Protein AF-A0A9D8AY72-F1 (afdb_monomer_lite)

Structure (mmCIF, N/CA/C/O backbone):
data_AF-A0A9D8AY72-F1
#
_entry.id   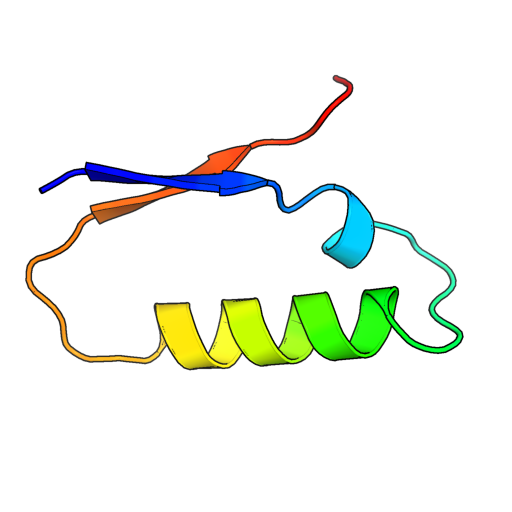AF-A0A9D8AY72-F1
#
loop_
_atom_site.group_PDB
_atom_site.id
_atom_site.type_symbol
_atom_site.label_atom_id
_atom_site.label_alt_id
_atom_site.label_comp_id
_atom_site.label_asym_id
_atom_site.label_entity_id
_atom_site.label_seq_id
_atom_site.pdbx_PDB_ins_code
_atom_site.Cartn_x
_atom_site.Cartn_y
_atom_site.Cartn_z
_atom_site.occupancy
_atom_site.B_iso_or_equiv
_atom_site.auth_seq_id
_atom_site.auth_comp_id
_atom_site.auth_asym_id
_atom_site.auth_atom_id
_atom_site.pdbx_PDB_model_num
ATOM 1 N N . MET A 1 1 ? -13.535 6.363 8.313 1.00 92.88 1 MET A N 1
ATOM 2 C CA . MET A 1 1 ? -13.200 7.289 7.202 1.00 92.88 1 MET A CA 1
ATOM 3 C C . MET A 1 1 ? -12.593 6.484 6.066 1.00 92.88 1 MET A C 1
ATOM 5 O O . MET A 1 1 ? -11.850 5.552 6.356 1.00 92.88 1 MET A O 1
ATOM 9 N N . LEU A 1 2 ? -12.937 6.802 4.818 1.00 96.81 2 LEU A N 1
ATOM 10 C CA . LEU A 1 2 ? -12.345 6.175 3.634 1.00 96.81 2 LEU A CA 1
ATOM 11 C C . LEU A 1 2 ? -11.072 6.932 3.233 1.00 96.81 2 LEU A C 1
ATOM 13 O O . LEU A 1 2 ? -11.125 8.148 3.072 1.00 96.81 2 LEU A O 1
ATOM 17 N N . ILE A 1 3 ? -9.960 6.219 3.055 1.00 96.06 3 ILE A N 1
ATOM 18 C CA . ILE A 1 3 ? -8.690 6.768 2.561 1.00 96.06 3 ILE A CA 1
ATOM 19 C C . ILE A 1 3 ? -8.380 6.112 1.217 1.00 96.06 3 ILE A C 1
ATOM 21 O O . ILE A 1 3 ? -8.213 4.894 1.138 1.00 96.06 3 ILE A O 1
ATOM 25 N N . GLY A 1 4 ? -8.328 6.918 0.158 1.00 96.81 4 GLY A N 1
ATOM 26 C CA . GLY A 1 4 ? -7.900 6.468 -1.163 1.00 96.81 4 GLY A CA 1
ATOM 27 C C . GLY A 1 4 ? -6.381 6.518 -1.289 1.00 96.81 4 GLY A C 1
ATOM 28 O O . GLY A 1 4 ? -5.783 7.556 -1.015 1.00 96.81 4 GLY A O 1
ATOM 29 N N . VAL A 1 5 ? -5.767 5.426 -1.741 1.00 96.75 5 VAL A N 1
ATOM 30 C CA . VAL A 1 5 ? -4.324 5.339 -2.003 1.00 96.75 5 VAL A CA 1
ATOM 31 C C . VAL A 1 5 ? -4.093 4.916 -3.449 1.00 96.75 5 VAL A C 1
ATOM 33 O O . VAL A 1 5 ? -4.566 3.858 -3.864 1.00 96.75 5 VAL A O 1
ATOM 36 N N . ASP A 1 6 ? -3.335 5.719 -4.195 1.00 96.31 6 ASP A N 1
ATOM 37 C CA . ASP A 1 6 ? -2.835 5.320 -5.510 1.00 96.31 6 ASP A CA 1
ATOM 38 C C . ASP A 1 6 ? -1.756 4.241 -5.333 1.00 96.31 6 ASP A C 1
ATOM 40 O O . ASP A 1 6 ? -0.655 4.502 -4.841 1.00 96.31 6 ASP A O 1
ATOM 44 N N . ALA A 1 7 ? -2.085 3.011 -5.719 1.00 96.81 7 ALA A N 1
ATOM 45 C CA . ALA A 1 7 ? -1.217 1.847 -5.626 1.00 96.81 7 ALA A CA 1
ATOM 46 C C . ALA A 1 7 ? -0.525 1.504 -6.958 1.00 96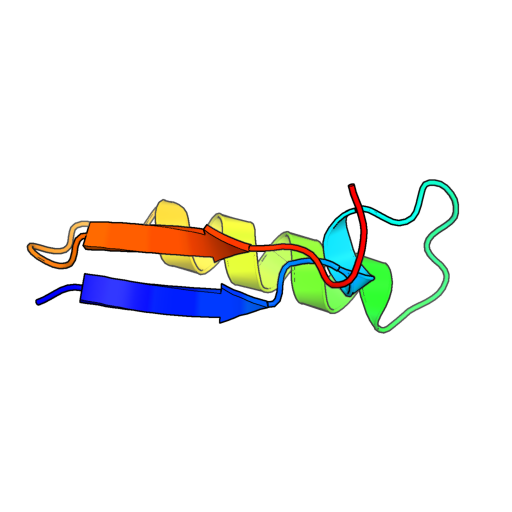.81 7 ALA A C 1
ATOM 48 O O . ALA A 1 7 ? 0.160 0.480 -7.038 1.00 96.81 7 ALA A O 1
ATOM 49 N N . SER A 1 8 ? -0.637 2.357 -7.985 1.00 95.69 8 SER A N 1
ATOM 50 C CA . SER A 1 8 ? -0.090 2.113 -9.333 1.00 95.69 8 SER A CA 1
ATOM 51 C C . SER A 1 8 ? 1.400 1.786 -9.309 1.00 95.69 8 SER A C 1
ATOM 53 O O . SER A 1 8 ? 1.843 0.824 -9.931 1.00 95.69 8 SER A O 1
ATOM 55 N N . ARG A 1 9 ? 2.187 2.517 -8.509 1.00 94.19 9 ARG A N 1
ATOM 56 C CA . ARG A 1 9 ? 3.631 2.261 -8.370 1.00 94.19 9 ARG A CA 1
ATOM 57 C C . ARG A 1 9 ? 3.947 0.924 -7.696 1.00 94.19 9 ARG A C 1
ATOM 59 O O . ARG A 1 9 ? 4.952 0.308 -8.023 1.00 94.19 9 ARG A O 1
ATOM 66 N N . ALA A 1 10 ? 3.106 0.453 -6.777 1.00 95.62 10 ALA A N 1
ATOM 67 C CA . ALA A 1 10 ? 3.318 -0.827 -6.097 1.00 95.62 10 ALA A CA 1
ATOM 68 C C . ALA A 1 10 ? 2.940 -2.041 -6.972 1.00 95.62 10 ALA A C 1
ATOM 70 O O . ALA A 1 10 ? 3.445 -3.150 -6.745 1.00 95.62 10 ALA A O 1
ATOM 71 N N . ALA A 1 11 ? 2.081 -1.829 -7.976 1.00 93.50 11 ALA A N 1
ATOM 72 C CA . ALA A 1 11 ? 1.598 -2.852 -8.904 1.00 93.50 11 ALA A CA 1
ATOM 73 C C . ALA A 1 11 ? 2.567 -3.180 -10.055 1.00 93.50 11 ALA A C 1
ATOM 75 O O . ALA A 1 11 ? 2.350 -4.158 -10.766 1.00 93.50 11 ALA A O 1
ATOM 76 N N . VAL A 1 12 ? 3.653 -2.421 -10.229 1.00 93.12 12 VAL A N 1
ATOM 77 C CA . VAL A 1 12 ? 4.654 -2.699 -11.271 1.00 93.12 12 VAL A CA 1
ATO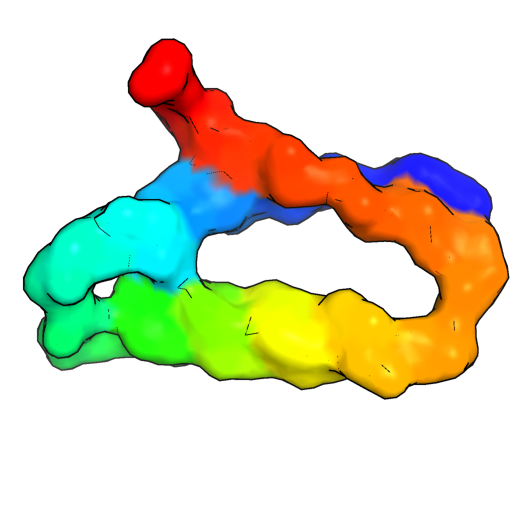M 78 C C . VAL A 1 12 ? 5.393 -4.011 -10.972 1.00 93.12 12 VAL A C 1
ATOM 80 O O . VAL A 1 12 ? 5.815 -4.263 -9.839 1.00 93.12 12 VAL A O 1
ATOM 83 N N . ALA A 1 13 ? 5.555 -4.859 -11.994 1.00 90.00 13 ALA A N 1
ATOM 84 C CA . ALA A 1 13 ? 6.181 -6.176 -11.861 1.00 90.00 13 ALA A CA 1
ATOM 85 C C . ALA A 1 13 ? 7.680 -6.095 -11.518 1.00 90.00 13 ALA A C 1
ATOM 87 O O . ALA A 1 13 ? 8.147 -6.785 -10.611 1.00 90.00 13 ALA A O 1
ATOM 88 N N . GLN A 1 14 ? 8.425 -5.232 -12.215 1.00 91.38 14 GLN A N 1
ATOM 89 C CA . GLN A 1 14 ? 9.838 -4.971 -11.941 1.00 91.38 14 GLN A CA 1
ATOM 90 C C . GLN A 1 14 ? 9.969 -3.744 -11.042 1.00 91.38 14 GLN A C 1
ATOM 92 O O . GLN A 1 14 ? 9.469 -2.672 -11.368 1.00 91.38 14 GLN A O 1
ATOM 97 N N . ARG A 1 15 ? 10.634 -3.906 -9.897 1.00 91.19 15 ARG A N 1
ATOM 98 C CA . ARG A 1 15 ? 10.756 -2.864 -8.873 1.00 91.19 15 ARG A CA 1
ATOM 99 C C . ARG A 1 15 ? 12.224 -2.537 -8.675 1.00 91.19 15 ARG A C 1
ATOM 101 O O . ARG A 1 15 ? 12.994 -3.435 -8.344 1.00 91.19 15 ARG A O 1
ATOM 108 N N . THR A 1 16 ? 12.602 -1.276 -8.856 1.00 88.00 16 THR A N 1
ATOM 109 C CA . THR A 1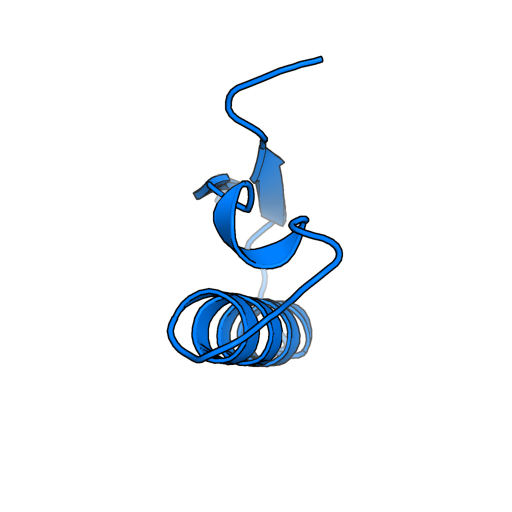 16 ? 14.010 -0.852 -8.758 1.00 88.00 16 THR A CA 1
ATOM 110 C C . THR A 1 16 ? 14.232 0.270 -7.746 1.00 88.00 16 THR A C 1
ATOM 112 O O . THR A 1 16 ? 15.376 0.630 -7.490 1.00 88.00 16 THR A O 1
ATOM 115 N N . GLY A 1 17 ? 13.174 0.795 -7.115 1.00 93.31 17 GLY A N 1
ATOM 116 C CA . GLY A 1 17 ? 13.308 1.707 -5.978 1.00 93.31 17 GLY A CA 1
ATOM 117 C C . GLY A 1 17 ? 11.967 2.131 -5.394 1.00 93.31 17 GLY A C 1
ATOM 118 O O . GLY A 1 17 ? 11.445 1.489 -4.478 1.00 93.31 17 GLY A O 1
ATOM 119 N N . THR A 1 18 ? 11.396 3.213 -5.928 1.00 94.00 18 THR A N 1
ATOM 120 C CA . THR A 1 18 ? 10.136 3.795 -5.441 1.00 94.00 18 THR A CA 1
ATOM 121 C C . THR A 1 18 ? 8.984 2.791 -5.474 1.00 94.00 18 THR A C 1
ATOM 123 O O . THR A 1 18 ? 8.150 2.813 -4.580 1.00 94.00 18 THR A O 1
ATOM 126 N N . GLU A 1 19 ? 8.955 1.862 -6.430 1.00 96.69 19 GLU A N 1
ATOM 127 C CA . GLU A 1 19 ? 7.941 0.802 -6.518 1.00 96.69 19 GLU A CA 1
ATOM 128 C C . GLU A 1 19 ? 8.001 -0.134 -5.302 1.00 96.69 19 GLU A C 1
ATOM 130 O O . GLU A 1 19 ? 6.973 -0.485 -4.719 1.00 96.69 19 GLU A O 1
ATOM 135 N N . ALA A 1 20 ? 9.217 -0.520 -4.896 1.00 96.62 20 ALA A N 1
ATOM 136 C CA . ALA A 1 20 ? 9.439 -1.349 -3.716 1.00 96.62 20 ALA A CA 1
ATOM 137 C C . ALA A 1 20 ? 9.080 -0.576 -2.443 1.00 96.62 20 ALA A C 1
ATOM 139 O O . ALA A 1 20 ? 8.357 -1.094 -1.593 1.00 96.62 20 ALA A O 1
ATOM 140 N N . TYR A 1 21 ? 9.510 0.685 -2.345 1.00 96.19 21 TYR A N 1
ATOM 141 C CA . TYR A 1 21 ? 9.155 1.558 -1.228 1.00 96.19 21 TYR A CA 1
ATOM 142 C C . TYR A 1 21 ? 7.634 1.715 -1.085 1.00 96.19 21 TYR A C 1
ATOM 144 O O . TYR A 1 21 ? 7.092 1.465 -0.010 1.00 96.19 21 TYR A O 1
ATOM 152 N N . SER A 1 22 ? 6.927 2.041 -2.173 1.00 96.38 22 SER A N 1
ATOM 153 C CA . SER A 1 22 ? 5.466 2.158 -2.190 1.00 96.38 22 SER A CA 1
ATOM 154 C C . SER A 1 22 ? 4.786 0.858 -1.757 1.00 96.38 22 SER A C 1
ATOM 156 O O . SER A 1 22 ? 3.855 0.903 -0.956 1.00 96.38 22 SER A O 1
ATOM 158 N N . LEU A 1 23 ? 5.264 -0.304 -2.219 1.00 96.69 23 LEU A N 1
ATOM 159 C CA . LEU A 1 23 ? 4.728 -1.602 -1.801 1.00 96.69 23 LEU A CA 1
ATOM 160 C C . LEU A 1 23 ? 4.885 -1.832 -0.290 1.00 96.69 23 LEU A C 1
ATOM 162 O O . LEU A 1 23 ? 3.933 -2.254 0.369 1.00 96.69 23 LEU A O 1
ATOM 166 N N . HIS A 1 24 ? 6.072 -1.574 0.261 1.00 97.38 24 HIS A N 1
ATOM 167 C CA . HIS A 1 24 ? 6.328 -1.761 1.689 1.00 97.38 24 HIS A CA 1
ATOM 168 C C . HIS A 1 24 ? 5.517 -0.790 2.550 1.00 97.38 24 HIS A C 1
ATOM 170 O O . HIS A 1 24 ? 4.944 -1.212 3.554 1.00 97.38 24 HIS A O 1
ATOM 176 N N . LEU A 1 25 ? 5.398 0.471 2.128 1.00 97.00 25 LEU A N 1
ATOM 177 C CA . LEU A 1 25 ? 4.592 1.473 2.820 1.00 97.00 25 LEU A CA 1
ATOM 178 C C . LEU A 1 25 ? 3.107 1.084 2.840 1.00 97.00 25 LEU A C 1
ATOM 180 O O . LEU A 1 25 ? 2.481 1.118 3.896 1.00 97.00 25 LEU A O 1
ATOM 184 N N . ILE A 1 26 ? 2.553 0.662 1.697 1.00 97.06 26 ILE A N 1
ATOM 185 C CA . ILE A 1 26 ? 1.154 0.220 1.601 1.00 97.06 26 ILE A CA 1
ATOM 186 C C . ILE A 1 26 ? 0.913 -0.997 2.500 1.00 97.06 26 ILE A C 1
ATOM 188 O O . ILE A 1 26 ? -0.080 -1.035 3.218 1.00 97.06 26 ILE A O 1
ATOM 192 N N . ARG A 1 27 ? 1.831 -1.971 2.525 1.00 97.31 27 ARG A N 1
ATOM 193 C CA . ARG A 1 27 ? 1.725 -3.133 3.425 1.00 97.31 27 ARG A CA 1
ATOM 194 C C . ARG A 1 27 ? 1.739 -2.733 4.896 1.00 97.31 27 ARG A C 1
ATOM 196 O O . ARG A 1 27 ? 0.914 -3.232 5.652 1.00 97.31 27 ARG A O 1
ATOM 203 N N . ALA A 1 28 ? 2.649 -1.843 5.289 1.00 97.56 28 ALA A N 1
ATOM 204 C CA . ALA A 1 28 ? 2.722 -1.354 6.661 1.00 97.56 28 ALA A CA 1
ATOM 205 C C . ALA A 1 28 ? 1.440 -0.609 7.054 1.00 97.56 28 ALA A C 1
ATOM 207 O O . ALA A 1 28 ? 0.899 -0.864 8.123 1.00 97.56 28 ALA A O 1
ATOM 208 N N . LEU A 1 29 ? 0.914 0.239 6.163 1.00 95.56 29 LEU A N 1
ATOM 209 C CA . LEU A 1 29 ? -0.348 0.951 6.365 1.00 95.56 29 LEU A CA 1
ATOM 210 C C . LEU A 1 29 ? -1.526 -0.011 6.574 1.00 95.56 29 LEU A C 1
ATOM 212 O O . LEU A 1 29 ? -2.311 0.185 7.494 1.00 95.56 29 LEU A O 1
ATOM 216 N N . LEU A 1 30 ? -1.645 -1.048 5.739 1.00 95.81 30 LEU A N 1
ATOM 217 C CA . LEU A 1 30 ? -2.731 -2.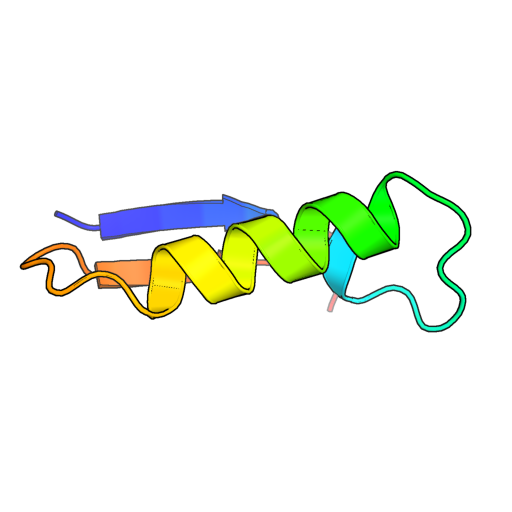033 5.825 1.00 95.81 30 LEU A CA 1
ATOM 218 C C . LEU A 1 30 ? -2.632 -2.952 7.051 1.00 95.81 30 LEU A C 1
ATOM 220 O O . LEU A 1 30 ? -3.622 -3.580 7.411 1.00 95.81 30 LEU A O 1
ATOM 224 N N . ALA A 1 31 ? -1.455 -3.048 7.672 1.00 97.06 31 ALA A N 1
ATOM 225 C CA . ALA A 1 31 ? -1.241 -3.825 8.889 1.00 97.06 31 ALA A CA 1
ATOM 226 C C . ALA A 1 31 ? -1.566 -3.043 10.174 1.00 97.06 31 ALA A C 1
ATOM 228 O O . ALA A 1 31 ? -1.563 -3.633 11.253 1.00 97.06 31 ALA A O 1
ATOM 229 N N . LEU A 1 32 ? -1.812 -1.731 10.085 1.00 95.56 32 LEU A N 1
ATOM 230 C CA . LEU A 1 32 ? -2.201 -0.935 11.245 1.00 95.56 32 LEU A CA 1
ATOM 231 C C . LEU A 1 32 ? -3.612 -1.314 11.692 1.00 95.56 32 LEU A C 1
ATOM 233 O O . LEU A 1 32 ? -4.533 -1.377 10.878 1.00 95.56 32 LEU A O 1
ATOM 237 N N . ASP A 1 33 ? -3.792 -1.490 12.999 1.00 94.62 33 ASP A N 1
ATOM 238 C CA . ASP A 1 33 ? -5.122 -1.610 13.586 1.00 94.62 33 ASP A CA 1
ATOM 239 C C . ASP A 1 33 ? -5.789 -0.229 13.591 1.00 94.62 33 ASP A C 1
ATOM 241 O O . ASP A 1 33 ? -5.453 0.659 14.379 1.00 94.62 33 ASP A O 1
ATOM 245 N N . THR A 1 34 ? -6.669 0.000 12.618 1.00 93.12 34 THR A N 1
ATOM 246 C CA . THR A 1 34 ? -7.320 1.290 12.405 1.00 93.12 34 THR A CA 1
ATOM 247 C C . THR A 1 34 ? -8.781 1.121 12.009 1.00 93.12 34 THR A C 1
ATOM 249 O O . THR A 1 34 ? -9.147 0.239 11.239 1.00 93.12 34 THR A O 1
ATOM 252 N N . ALA A 1 35 ? -9.630 2.044 12.471 1.00 95.38 35 ALA A N 1
ATOM 253 C CA . ALA A 1 35 ? -11.027 2.150 12.045 1.00 95.38 35 ALA A CA 1
ATOM 254 C C . ALA A 1 35 ? -11.185 2.768 10.636 1.00 95.38 35 ALA A C 1
ATOM 256 O O . ALA A 1 35 ? -12.297 3.068 10.183 1.00 95.38 35 ALA A O 1
ATOM 257 N N . HIS A 1 36 ? -10.079 3.064 9.949 1.00 95.19 36 HIS A N 1
ATOM 258 C CA . HIS A 1 36 ? -10.097 3.587 8.590 1.00 95.19 36 HIS A CA 1
ATOM 259 C C . HIS A 1 36 ? -10.245 2.459 7.568 1.00 95.19 36 HIS A C 1
ATOM 261 O O . HIS A 1 36 ? -9.596 1.424 7.653 1.00 95.19 36 HIS A O 1
ATOM 267 N N . CYS A 1 37 ? -11.078 2.690 6.556 1.00 95.50 37 CYS A N 1
ATOM 268 C CA . CYS A 1 37 ? -11.158 1.803 5.406 1.00 95.50 37 CYS A CA 1
ATOM 269 C C . CYS A 1 37 ? -10.188 2.329 4.347 1.00 95.50 37 CYS A C 1
ATOM 271 O O . CYS A 1 37 ? -10.320 3.472 3.904 1.00 95.50 37 CYS A O 1
ATOM 273 N N . VAL A 1 38 ? -9.205 1.520 3.964 1.00 96.62 38 VAL A N 1
ATOM 274 C CA . VAL A 1 38 ? -8.224 1.880 2.936 1.00 96.62 38 VAL A CA 1
ATOM 275 C C . VAL A 1 38 ? -8.663 1.275 1.608 1.00 96.62 38 VAL A C 1
ATOM 277 O O . VAL A 1 38 ? -8.868 0.066 1.508 1.00 96.62 38 VAL A O 1
ATOM 280 N N . ARG A 1 39 ? -8.801 2.111 0.576 1.00 96.12 39 ARG A N 1
ATOM 281 C CA . ARG A 1 39 ? -9.088 1.672 -0.794 1.00 96.12 39 ARG A CA 1
ATOM 282 C C . ARG A 1 39 ? -7.889 1.956 -1.679 1.00 96.12 39 ARG A C 1
ATOM 284 O O . ARG A 1 39 ? -7.524 3.112 -1.881 1.00 96.12 39 ARG A O 1
ATOM 291 N N . LEU A 1 40 ? -7.324 0.892 -2.233 1.00 97.12 40 LEU A N 1
ATOM 292 C CA . LEU A 1 40 ? -6.289 0.989 -3.250 1.00 97.12 40 LEU A CA 1
ATOM 293 C C . LEU A 1 40 ? -6.948 1.216 -4.613 1.00 97.12 40 LEU A C 1
ATOM 295 O O . LEU A 1 40 ? -7.932 0.551 -4.939 1.00 97.12 40 LEU A O 1
ATOM 299 N N . TYR A 1 41 ? -6.416 2.153 -5.389 1.00 96.69 41 TYR A N 1
ATOM 300 C CA . TYR A 1 41 ? -6.797 2.369 -6.782 1.00 96.69 41 TYR A CA 1
ATOM 301 C C . TYR A 1 41 ? -5.561 2.403 -7.676 1.00 96.69 41 TYR A C 1
ATOM 303 O O . TYR A 1 41 ? -4.440 2.583 -7.199 1.00 96.69 41 TYR A O 1
ATOM 311 N N . TYR A 1 42 ? -5.778 2.217 -8.973 1.00 96.00 42 TYR A N 1
ATOM 312 C CA . TYR A 1 42 ? -4.730 2.160 -9.983 1.00 96.00 42 TYR A CA 1
ATOM 313 C C . TYR A 1 42 ? -5.054 3.147 -11.108 1.00 96.00 42 TYR A C 1
ATOM 315 O O . TYR A 1 42 ? -6.219 3.462 -11.352 1.00 96.00 42 TYR A O 1
ATOM 323 N N . ASN A 1 43 ? -4.025 3.651 -11.781 1.00 89.25 43 ASN A N 1
ATOM 324 C CA . ASN A 1 43 ? -4.130 4.617 -12.875 1.00 89.25 43 ASN A CA 1
ATOM 325 C C . ASN A 1 43 ? -4.476 3.975 -14.235 1.00 89.25 43 ASN A C 1
ATOM 327 O O . ASN A 1 43 ? -4.482 4.668 -15.251 1.00 89.25 43 ASN A O 1
ATOM 331 N N . GLY A 1 44 ? -4.781 2.677 -14.253 1.00 79.56 44 GLY A N 1
ATOM 332 C CA . GLY A 1 44 ? -5.212 1.913 -15.418 1.00 79.56 44 GLY A CA 1
ATOM 333 C C . GLY A 1 44 ? -6.130 0.747 -15.018 1.00 79.56 44 GLY A C 1
ATOM 334 O O . GLY A 1 44 ? -6.269 0.482 -13.820 1.00 79.56 44 GLY A O 1
ATOM 335 N N . PRO A 1 45 ? -6.789 0.104 -15.999 1.00 59.19 45 PRO A N 1
ATOM 336 C CA . PRO A 1 45 ? -7.622 -1.080 -15.785 1.00 59.19 45 PRO A CA 1
ATOM 337 C C . PRO A 1 45 ? -6.824 -2.302 -15.314 1.00 59.19 45 PRO A C 1
ATOM 339 O O . PRO A 1 45 ? -5.631 -2.419 -15.682 1.00 59.19 45 PRO A O 1
#

pLDDT: mean 93.99, std 6.15, range [59.19, 97.56]

Sequence (45 aa):
MLIGVDASRAAVAQRTGTEAYS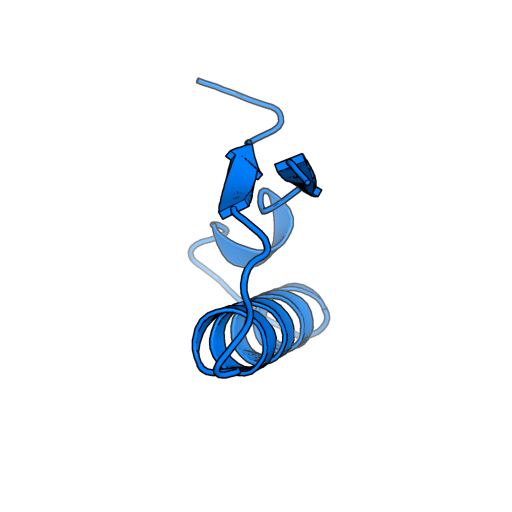LHLIRALLALDTAHCVRLYYNGP

Secondary structure (DSSP, 8-state):
-EEEEE-TTTT-SS-SSHHHHHHHHHHHHHTS--SPEEEEE-S--

Radius of gyration: 11.15 Å; chains: 1; bounding box: 27×14×29 Å

Foldseek 3Di:
DEDEDALALCPDPDDDDVNVVSVVVVVVVVPDPDPYHYDYDYPDD